Protein AF-A0A7R9V704-F1 (afdb_monomer_lite)

Structure (mmCIF, N/CA/C/O backbone):
data_AF-A0A7R9V704-F1
#
_entry.id   AF-A0A7R9V704-F1
#
loop_
_atom_site.group_PDB
_atom_site.id
_atom_site.type_symbol
_atom_site.label_atom_id
_atom_site.label_alt_id
_atom_site.label_comp_id
_atom_site.label_asym_id
_atom_site.label_entity_id
_atom_site.label_seq_id
_atom_site.pdbx_PDB_ins_code
_atom_site.Cartn_x
_atom_site.Cartn_y
_atom_site.Cartn_z
_atom_site.occupancy
_atom_site.B_iso_or_equiv
_atom_site.auth_seq_id
_atom_site.auth_comp_id
_atom_site.auth_asym_id
_atom_site.auth_atom_id
_atom_site.pdbx_PDB_model_num
ATOM 1 N N . GLY A 1 1 ? 1.779 29.049 -11.515 1.00 32.22 1 GLY A N 1
ATOM 2 C CA . GLY A 1 1 ? 2.933 28.141 -11.638 1.00 32.22 1 GLY A CA 1
ATOM 3 C C . GLY A 1 1 ? 2.537 26.814 -11.045 1.00 32.22 1 GLY A C 1
ATOM 4 O O . GLY A 1 1 ? 2.160 26.786 -9.884 1.00 32.22 1 GLY A O 1
ATOM 5 N N . SER A 1 2 ? 2.494 25.768 -11.862 1.00 35.66 2 SER A N 1
ATOM 6 C CA . SER A 1 2 ? 2.048 24.419 -11.503 1.00 35.66 2 SER A CA 1
ATOM 7 C C . SER A 1 2 ? 2.998 23.763 -10.496 1.00 35.66 2 SER A C 1
ATOM 9 O O . SER A 1 2 ? 4.175 23.573 -10.796 1.00 35.66 2 SER A O 1
ATOM 11 N N . GLY A 1 3 ? 2.485 23.432 -9.310 1.00 33.31 3 GLY A N 1
ATOM 12 C CA . GLY A 1 3 ? 3.220 22.750 -8.248 1.00 33.31 3 GLY A CA 1
ATOM 13 C C . GLY A 1 3 ? 3.431 21.270 -8.559 1.00 33.31 3 GLY A C 1
ATOM 14 O O . GLY A 1 3 ? 2.535 20.456 -8.358 1.00 33.31 3 GLY A O 1
ATOM 15 N N . ALA A 1 4 ? 4.634 20.931 -9.016 1.00 35.47 4 ALA A N 1
ATOM 16 C CA . ALA A 1 4 ? 5.173 19.579 -8.967 1.00 35.47 4 ALA A CA 1
ATOM 17 C C . ALA A 1 4 ? 5.826 19.386 -7.589 1.00 35.47 4 ALA A C 1
ATOM 19 O O . ALA A 1 4 ? 6.984 19.735 -7.392 1.00 35.47 4 ALA A O 1
ATOM 20 N N . GLY A 1 5 ? 5.044 18.921 -6.614 1.00 37.06 5 GLY A N 1
ATOM 21 C CA . GLY A 1 5 ? 5.494 18.750 -5.228 1.00 37.06 5 GLY A CA 1
ATOM 22 C C . GLY A 1 5 ? 5.161 17.394 -4.608 1.00 37.06 5 GLY A C 1
ATOM 23 O O . GLY A 1 5 ? 5.245 17.273 -3.399 1.00 37.06 5 GLY A O 1
ATOM 24 N N . SER A 1 6 ? 4.745 16.380 -5.379 1.00 45.19 6 SER A N 1
ATOM 25 C CA . SER A 1 6 ? 4.215 15.130 -4.800 1.00 45.19 6 SER A CA 1
ATOM 26 C C . SER A 1 6 ? 5.112 13.893 -4.923 1.00 45.19 6 SER A C 1
ATOM 28 O O . SER A 1 6 ? 4.717 12.839 -4.432 1.00 45.19 6 SER A O 1
ATOM 30 N N . SER A 1 7 ? 6.294 13.980 -5.548 1.00 49.72 7 SER A N 1
ATOM 31 C CA . SER A 1 7 ? 7.186 12.817 -5.717 1.00 49.72 7 SER A CA 1
ATOM 32 C C . SER A 1 7 ? 8.447 12.839 -4.853 1.00 49.72 7 SER A C 1
ATOM 34 O O . SER A 1 7 ? 8.934 11.767 -4.527 1.00 49.72 7 SER A O 1
ATOM 36 N N . ASN A 1 8 ? 8.978 14.002 -4.456 1.00 52.78 8 ASN A N 1
ATOM 37 C CA . ASN A 1 8 ? 10.257 14.053 -3.726 1.00 52.78 8 ASN A CA 1
ATOM 38 C C . ASN A 1 8 ? 10.153 13.587 -2.265 1.00 52.78 8 ASN A C 1
ATOM 40 O O . ASN A 1 8 ? 11.079 12.958 -1.761 1.00 52.78 8 ASN A O 1
ATOM 44 N N . ASP A 1 9 ? 9.021 13.828 -1.604 1.00 57.28 9 ASP A N 1
ATOM 45 C CA . ASP A 1 9 ? 8.862 13.522 -0.177 1.00 57.28 9 ASP A CA 1
ATOM 46 C C . ASP A 1 9 ? 8.706 12.018 0.091 1.00 57.28 9 ASP A C 1
ATOM 48 O O . ASP A 1 9 ? 8.903 11.562 1.212 1.00 57.28 9 ASP A O 1
ATOM 52 N N . ALA A 1 10 ? 8.395 11.212 -0.930 1.00 59.09 10 ALA A N 1
ATOM 53 C CA . ALA A 1 10 ? 8.288 9.758 -0.799 1.00 59.09 10 ALA A CA 1
ATOM 54 C C . ALA A 1 10 ? 9.642 9.061 -0.554 1.00 59.09 10 ALA A C 1
ATOM 56 O O . ALA A 1 10 ? 9.655 7.863 -0.276 1.00 59.09 10 ALA A O 1
ATOM 57 N N . TRP A 1 11 ? 10.756 9.794 -0.645 1.00 65.88 11 TRP A N 1
ATOM 58 C CA . TRP A 1 11 ? 12.117 9.245 -0.651 1.00 65.88 11 TRP A CA 1
ATOM 59 C C . TRP A 1 11 ? 12.989 9.685 0.526 1.00 65.88 11 TRP A C 1
ATOM 61 O O . TRP A 1 11 ? 14.147 9.286 0.604 1.00 65.88 11 TRP A O 1
ATOM 71 N N . ILE A 1 12 ? 12.459 10.504 1.437 1.00 70.00 12 ILE A N 1
ATOM 72 C CA . ILE A 1 12 ? 13.166 10.890 2.664 1.00 70.00 12 ILE A CA 1
ATOM 73 C C . ILE A 1 12 ? 12.988 9.768 3.693 1.00 70.00 12 ILE A C 1
ATOM 75 O O . ILE A 1 12 ? 11.868 9.515 4.131 1.00 70.00 12 ILE A O 1
ATOM 79 N N . ASP A 1 13 ? 14.079 9.114 4.090 1.00 58.91 13 ASP A N 1
ATOM 80 C CA . ASP A 1 13 ? 14.053 7.954 5.001 1.00 58.91 13 ASP A CA 1
ATOM 81 C C . ASP A 1 13 ? 14.128 8.336 6.499 1.00 58.91 13 ASP A C 1
ATOM 83 O O . ASP A 1 13 ? 14.180 7.495 7.391 1.00 58.91 13 ASP A O 1
ATOM 87 N N . THR A 1 14 ? 14.099 9.633 6.818 1.00 66.81 14 THR A N 1
ATOM 88 C CA . THR A 1 14 ? 14.034 10.116 8.204 1.00 66.81 14 THR A CA 1
ATOM 89 C C . THR A 1 14 ? 12.597 10.481 8.580 1.00 66.81 14 THR A C 1
ATOM 91 O O . THR A 1 14 ? 12.000 11.366 7.967 1.00 66.81 14 THR A O 1
ATOM 94 N N . ILE A 1 15 ? 12.050 9.885 9.649 1.00 64.62 15 ILE A N 1
ATOM 95 C CA . ILE A 1 15 ? 10.666 10.139 10.113 1.00 64.62 15 ILE A CA 1
ATOM 96 C C . ILE A 1 15 ? 10.392 11.632 10.354 1.00 64.62 15 ILE A C 1
ATOM 98 O O . ILE A 1 15 ? 9.358 12.145 9.937 1.00 64.62 15 ILE A O 1
ATOM 102 N N . SER A 1 16 ? 11.304 12.336 11.030 1.00 66.50 16 SER A N 1
ATOM 103 C CA . SER A 1 16 ? 11.114 13.742 11.418 1.00 66.50 16 SER A CA 1
ATOM 104 C C . SER A 1 16 ? 11.271 14.734 10.267 1.00 66.50 16 SER A C 1
ATOM 106 O O . SER A 1 16 ? 10.759 15.847 10.352 1.00 66.50 16 SER A O 1
ATOM 108 N N . GLU A 1 17 ? 11.980 14.348 9.208 1.00 74.38 17 GLU A N 1
ATOM 109 C CA . GLU A 1 17 ? 12.250 15.202 8.043 1.00 74.38 17 GLU A CA 1
ATOM 110 C C . GLU A 1 17 ? 11.283 14.899 6.895 1.00 74.38 17 GLU A C 1
ATOM 112 O O . GLU A 1 17 ? 11.134 15.691 5.967 1.00 74.38 17 GLU A O 1
ATOM 117 N N . ASN A 1 18 ? 10.573 13.773 6.977 1.00 80.75 18 ASN A N 1
ATOM 118 C CA . ASN A 1 18 ? 9.574 13.389 6.008 1.00 80.75 18 ASN A CA 1
ATOM 119 C C . ASN A 1 18 ? 8.190 13.925 6.398 1.00 80.75 18 ASN A C 1
ATOM 121 O O . ASN A 1 18 ? 7.457 13.339 7.202 1.00 80.75 18 ASN A O 1
ATOM 125 N N . HIS A 1 19 ? 7.791 15.034 5.776 1.00 85.31 19 HIS A N 1
ATOM 126 C CA . HIS A 1 19 ? 6.494 15.657 6.040 1.00 85.31 19 HIS A CA 1
ATOM 127 C C . HIS A 1 19 ? 5.312 14.711 5.770 1.00 85.31 19 HIS A C 1
ATOM 129 O O . HIS A 1 19 ? 4.315 14.766 6.492 1.00 85.31 19 HIS A O 1
ATOM 135 N N . MET A 1 20 ? 5.427 13.799 4.797 1.00 84.81 20 MET A N 1
ATOM 136 C CA . MET A 1 20 ? 4.385 12.809 4.506 1.00 84.81 20 MET A CA 1
ATOM 137 C C . MET A 1 20 ? 4.201 11.827 5.661 1.00 84.81 20 MET A C 1
ATOM 139 O O . MET A 1 20 ? 3.067 11.473 5.985 1.00 84.81 20 MET A O 1
ATOM 143 N N . VAL A 1 21 ? 5.287 11.418 6.317 1.00 90.00 21 VAL A N 1
ATOM 144 C CA . VAL A 1 21 ? 5.235 10.538 7.492 1.00 90.00 21 VAL A CA 1
ATOM 145 C C . VAL A 1 21 ? 4.652 11.272 8.691 1.00 90.00 21 VAL A C 1
ATOM 147 O O . VAL A 1 21 ? 3.744 10.748 9.332 1.00 90.00 21 VAL A O 1
ATOM 150 N N . VAL A 1 22 ? 5.061 12.518 8.934 1.00 91.25 22 VAL A N 1
ATOM 151 C CA . VAL A 1 22 ? 4.500 13.349 10.014 1.00 91.25 22 VAL A CA 1
ATOM 152 C C . VAL A 1 22 ? 2.995 13.577 9.829 1.00 91.25 22 VAL A C 1
ATOM 154 O O . VAL A 1 22 ? 2.219 13.493 10.785 1.00 91.25 22 VAL A O 1
ATOM 157 N N . TYR A 1 23 ? 2.541 13.869 8.607 1.00 92.88 23 TYR A N 1
AT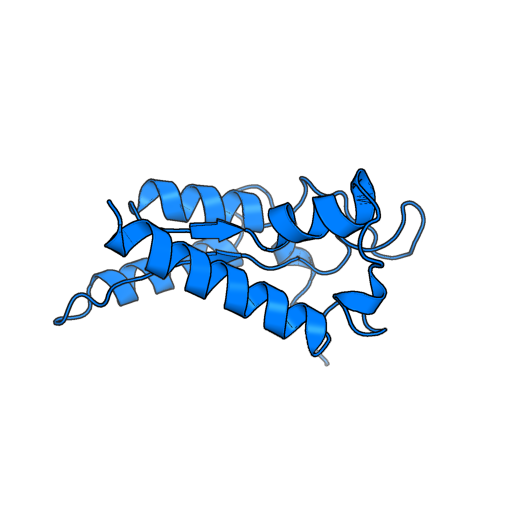OM 158 C CA . TYR A 1 23 ? 1.113 14.035 8.335 1.00 92.88 23 TYR A CA 1
ATOM 159 C C . TYR A 1 23 ? 0.343 12.725 8.479 1.00 92.88 23 TYR A C 1
ATOM 161 O O . TYR A 1 23 ? -0.746 12.732 9.058 1.00 92.88 23 TYR A O 1
ATOM 169 N N . HIS A 1 24 ? 0.916 11.613 8.018 1.00 93.56 24 HIS A N 1
ATOM 170 C CA . HIS A 1 24 ? 0.316 10.295 8.177 1.00 93.56 24 HIS A CA 1
ATOM 171 C C . HIS A 1 24 ? 0.192 9.908 9.656 1.00 93.56 24 HIS A C 1
ATOM 173 O O . HIS A 1 24 ? -0.876 9.496 10.097 1.00 93.56 24 HIS A O 1
ATOM 179 N N . GLU A 1 25 ? 1.231 10.142 10.457 1.00 95.50 25 GLU A N 1
ATOM 180 C CA . GLU A 1 25 ? 1.212 9.913 11.901 1.00 95.50 25 GLU A CA 1
ATOM 181 C C . GLU A 1 25 ? 0.107 10.732 12.587 1.00 95.50 25 GLU A C 1
ATOM 183 O O . GLU A 1 25 ? -0.692 10.206 13.364 1.00 95.50 25 GLU A O 1
ATOM 188 N N . ARG A 1 26 ? 0.005 12.031 12.271 1.00 95.75 26 ARG A N 1
ATOM 189 C CA . ARG A 1 26 ? -1.059 12.898 12.805 1.00 95.75 26 ARG A CA 1
ATOM 190 C C . ARG A 1 26 ? -2.447 12.405 12.411 1.00 95.75 26 ARG A C 1
ATOM 192 O O . ARG A 1 26 ? -3.374 12.504 13.215 1.00 95.75 26 ARG A O 1
ATOM 199 N N . TYR A 1 27 ? -2.601 11.902 11.189 1.00 95.31 27 TYR A N 1
ATOM 200 C CA . TYR A 1 27 ? -3.848 11.311 10.722 1.00 95.31 27 TYR A CA 1
ATOM 201 C C . TYR A 1 27 ? -4.192 10.032 11.498 1.00 95.31 27 TYR A C 1
ATOM 203 O O . TYR A 1 27 ? -5.296 9.941 12.035 1.00 95.31 27 TYR A O 1
ATOM 211 N N . LEU A 1 28 ? -3.238 9.111 11.663 1.00 95.38 28 LEU A N 1
ATOM 212 C CA . LEU A 1 28 ? -3.414 7.891 12.458 1.00 95.38 28 LEU A CA 1
ATOM 213 C C . LEU A 1 28 ? -3.807 8.206 13.905 1.00 95.38 28 LEU A C 1
ATOM 215 O O . LEU A 1 28 ? -4.810 7.687 14.392 1.00 95.38 28 LEU A O 1
ATOM 219 N N . ARG A 1 29 ? -3.105 9.133 14.572 1.00 96.50 29 ARG A N 1
ATOM 220 C CA . ARG A 1 29 ? -3.447 9.572 15.939 1.00 96.50 29 ARG A CA 1
ATOM 221 C C . ARG A 1 29 ? -4.891 10.067 16.040 1.00 96.50 29 ARG A C 1
ATOM 223 O O . ARG A 1 29 ? -5.577 9.774 17.015 1.00 96.50 29 ARG A O 1
ATOM 230 N N . ARG A 1 30 ? -5.365 10.818 15.038 1.00 96.81 30 ARG A N 1
ATOM 231 C CA . ARG A 1 30 ? -6.749 11.318 15.000 1.00 96.81 30 ARG A CA 1
ATOM 232 C C . ARG A 1 30 ? -7.759 10.192 14.819 1.00 96.81 30 ARG A C 1
ATOM 234 O O . ARG A 1 30 ? -8.777 10.214 15.502 1.00 96.81 30 ARG A O 1
ATOM 241 N N . LEU A 1 31 ? -7.481 9.223 13.945 1.00 96.00 31 LEU A N 1
ATOM 242 C CA . LEU A 1 31 ? -8.347 8.057 13.750 1.00 96.00 31 LEU A CA 1
ATOM 243 C C . LEU A 1 31 ? -8.477 7.228 15.032 1.00 96.00 31 LEU A C 1
ATOM 245 O O . LEU A 1 31 ? -9.590 6.905 15.445 1.00 96.00 31 LEU A O 1
ATOM 249 N N . LEU A 1 32 ? -7.353 6.945 15.693 1.00 95.75 32 LEU A N 1
ATOM 250 C CA . LEU A 1 32 ? -7.314 6.145 16.921 1.00 95.75 32 LEU A CA 1
ATOM 251 C C . LEU A 1 32 ? -7.982 6.849 18.115 1.00 95.75 32 LEU A C 1
ATOM 253 O O . LEU A 1 32 ? -8.463 6.191 19.036 1.00 95.75 32 LEU A O 1
ATOM 257 N N . ALA A 1 33 ? -8.067 8.181 18.088 1.00 96.62 33 ALA A N 1
ATOM 258 C CA . ALA A 1 33 ? -8.739 8.982 19.109 1.00 96.62 33 ALA A CA 1
ATOM 259 C C . ALA A 1 33 ? -10.257 9.154 18.886 1.00 96.62 33 ALA A C 1
ATOM 261 O O . ALA A 1 33 ? -10.916 9.816 19.692 1.00 96.62 33 ALA A O 1
ATOM 262 N N . LEU A 1 34 ? -10.839 8.602 17.812 1.00 97.31 34 LEU A N 1
ATOM 263 C CA . LEU A 1 34 ? -12.274 8.745 17.548 1.00 97.31 34 LEU A CA 1
ATOM 264 C C . LEU A 1 34 ? -13.123 8.077 18.653 1.00 97.31 34 LEU A C 1
ATOM 266 O O . LEU A 1 34 ? -12.771 6.993 19.120 1.00 97.31 34 LEU A O 1
ATOM 270 N N . PRO A 1 35 ? -14.294 8.640 19.028 1.00 96.69 35 PRO A N 1
ATOM 271 C CA . PRO A 1 35 ? -15.100 8.143 20.154 1.00 96.69 35 PRO A CA 1
ATOM 272 C C . PRO A 1 35 ? -15.516 6.670 20.059 1.00 96.69 35 PRO A C 1
ATOM 274 O O . PRO A 1 35 ? -15.688 6.010 21.079 1.00 96.69 35 PRO A O 1
ATOM 277 N N . LYS A 1 36 ? -15.676 6.150 18.835 1.00 95.00 36 LYS A N 1
ATOM 278 C CA . LYS A 1 36 ? -16.059 4.755 18.574 1.00 95.00 36 LYS A CA 1
ATOM 279 C C . LYS A 1 36 ? -14.872 3.806 18.396 1.00 95.00 36 LYS A C 1
ATOM 281 O O . LYS A 1 36 ? -15.115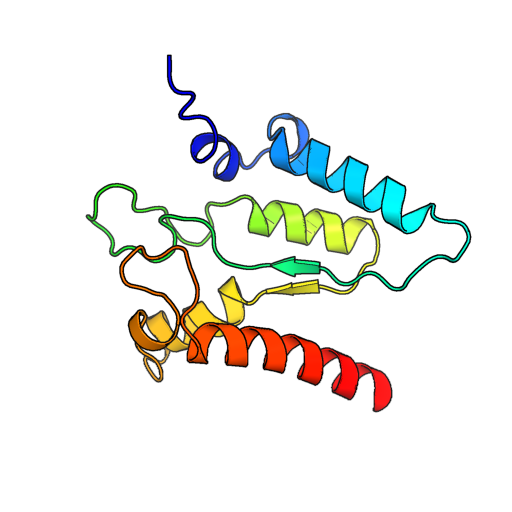 2.629 18.171 1.00 95.00 36 LYS A O 1
ATOM 286 N N . ARG A 1 37 ? -13.633 4.314 18.468 1.00 92.50 37 ARG A N 1
ATOM 287 C CA . ARG A 1 37 ? -12.381 3.553 18.302 1.00 92.50 37 ARG A CA 1
ATOM 288 C C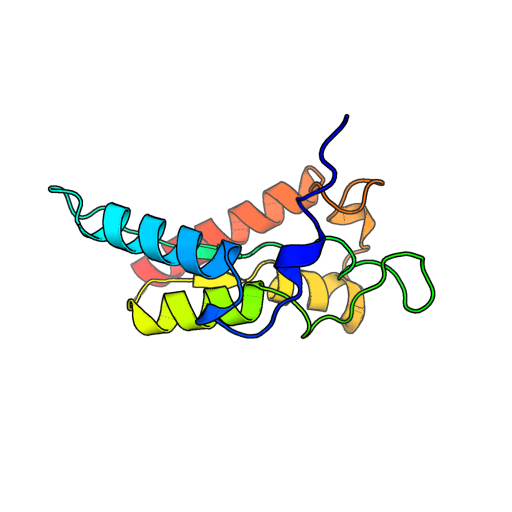 . ARG A 1 37 ? -12.469 2.545 17.144 1.00 92.50 37 ARG A C 1
ATOM 290 O O . ARG A 1 37 ? -12.472 1.341 17.390 1.00 92.50 37 ARG A O 1
ATOM 297 N N . PRO A 1 38 ? -12.642 3.023 15.898 1.00 95.69 38 PRO A N 1
ATOM 298 C CA . PRO A 1 38 ? -12.775 2.124 14.760 1.00 95.69 38 PRO A CA 1
ATOM 299 C C . PRO A 1 38 ? -11.539 1.228 14.642 1.00 95.69 38 PRO A C 1
ATOM 301 O O . PRO A 1 38 ? -10.427 1.668 14.935 1.00 95.69 38 PRO A O 1
ATOM 304 N N . ALA A 1 39 ? -11.733 -0.007 14.178 1.00 93.88 39 ALA A N 1
ATOM 305 C CA . ALA A 1 39 ? -10.618 -0.855 13.782 1.00 93.88 39 ALA A CA 1
ATOM 306 C C . ALA A 1 39 ? -9.876 -0.188 12.615 1.00 93.88 39 ALA A C 1
ATOM 308 O O . ALA A 1 39 ? -10.496 0.236 11.636 1.00 93.88 39 ALA A O 1
ATOM 309 N N . VAL A 1 40 ? -8.555 -0.075 12.738 1.00 95.38 40 VAL A N 1
ATOM 310 C CA . VAL A 1 40 ? -7.690 0.524 11.722 1.00 95.38 40 VAL A CA 1
ATOM 311 C C . VAL A 1 40 ? -6.725 -0.542 11.235 1.00 95.38 40 VAL A C 1
ATOM 313 O O . VAL A 1 40 ? -6.014 -1.149 12.031 1.00 95.38 40 VAL A O 1
ATOM 316 N N . ILE A 1 41 ? -6.692 -0.730 9.920 1.00 95.12 41 ILE A N 1
ATOM 317 C CA . ILE A 1 41 ? -5.646 -1.483 9.235 1.00 95.12 41 ILE A CA 1
ATOM 318 C C . ILE A 1 41 ? -4.952 -0.559 8.243 1.00 95.12 41 ILE A C 1
ATOM 320 O O . ILE A 1 41 ? -5.582 0.324 7.654 1.00 95.12 41 ILE A O 1
ATOM 324 N N . MET A 1 42 ? -3.659 -0.767 8.045 1.00 95.69 42 MET A N 1
ATOM 325 C CA . MET A 1 42 ? -2.872 -0.009 7.083 1.00 95.69 42 MET A CA 1
ATOM 326 C C . MET A 1 42 ? -2.489 -0.901 5.901 1.00 95.69 42 MET A C 1
ATOM 328 O O . MET A 1 42 ? -1.735 -1.857 6.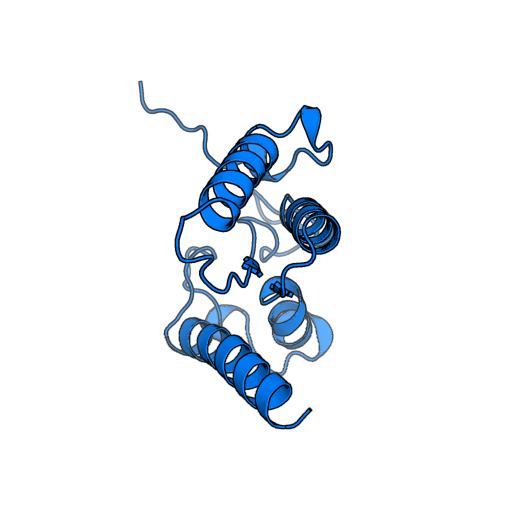054 1.00 95.69 42 MET A O 1
ATOM 332 N N . LEU A 1 43 ? -2.980 -0.571 4.707 1.00 95.31 43 LEU A N 1
ATOM 333 C CA . LEU A 1 43 ? -2.583 -1.232 3.466 1.00 95.31 43 LEU A CA 1
ATOM 334 C C . LEU A 1 43 ? -1.546 -0.375 2.739 1.00 95.31 43 LEU A C 1
ATOM 336 O O . LEU A 1 43 ? -1.857 0.705 2.239 1.00 95.31 43 LEU A O 1
ATOM 340 N N . GLN A 1 44 ? -0.313 -0.861 2.675 1.00 93.12 44 GLN A N 1
ATOM 341 C CA . GLN A 1 44 ? 0.757 -0.216 1.929 1.00 93.12 44 GLN A CA 1
ATOM 342 C C . GLN A 1 44 ? 0.756 -0.683 0.483 1.00 93.12 44 GLN A C 1
ATOM 344 O O . GLN A 1 44 ? 0.897 -1.874 0.196 1.00 93.12 44 GLN A O 1
ATOM 349 N N . THR A 1 45 ? 0.676 0.276 -0.426 1.00 91.31 45 THR A N 1
ATOM 350 C CA . THR A 1 45 ? 0.906 0.064 -1.852 1.00 91.31 45 THR A CA 1
ATOM 351 C C . THR A 1 45 ? 2.339 0.459 -2.214 1.00 91.31 45 THR A C 1
ATOM 353 O O . THR A 1 45 ? 3.210 0.631 -1.358 1.00 91.31 45 THR A O 1
ATOM 356 N N . TRP A 1 46 ? 2.616 0.561 -3.503 1.00 87.75 46 TRP A N 1
ATOM 357 C CA . TRP A 1 46 ? 3.905 0.959 -4.040 1.00 87.75 46 TRP A CA 1
ATOM 358 C C . TRP A 1 46 ? 4.099 2.480 -4.079 1.00 87.75 46 TRP A C 1
ATOM 360 O O . TRP A 1 46 ? 3.142 3.248 -4.172 1.00 87.75 46 TRP A O 1
ATOM 370 N N . ALA A 1 47 ? 5.362 2.911 -4.041 1.00 85.69 47 ALA A N 1
ATOM 371 C CA . ALA A 1 47 ? 5.749 4.255 -4.461 1.00 85.69 47 ALA A CA 1
ATOM 372 C C . ALA A 1 47 ? 6.008 4.257 -5.973 1.00 85.69 47 ALA A C 1
ATOM 374 O O . ALA A 1 47 ? 6.448 3.247 -6.533 1.00 85.69 47 ALA A O 1
ATOM 375 N N . ASP A 1 48 ? 5.772 5.402 -6.616 1.00 83.75 48 ASP A N 1
ATOM 376 C CA . ASP A 1 48 ? 6.201 5.635 -8.001 1.00 83.75 48 ASP A CA 1
ATOM 377 C C . ASP A 1 48 ? 7.691 5.291 -8.151 1.00 83.75 48 ASP A C 1
ATOM 379 O O . ASP A 1 48 ? 8.441 5.404 -7.197 1.00 83.75 48 ASP A O 1
ATOM 383 N N . GLY A 1 49 ? 8.136 4.808 -9.304 1.00 84.56 49 GLY A N 1
ATOM 384 C CA . GLY A 1 49 ? 9.553 4.505 -9.532 1.00 84.56 49 GLY A CA 1
ATOM 385 C C . GLY A 1 49 ? 10.086 3.191 -8.943 1.00 84.56 49 GLY A C 1
ATOM 386 O O . GLY A 1 49 ? 10.991 2.616 -9.542 1.00 84.56 49 GLY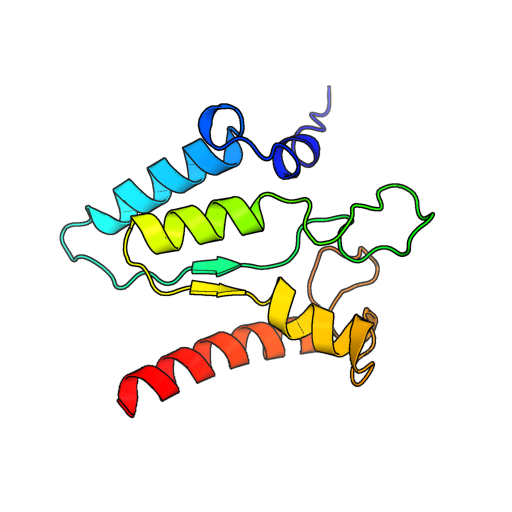 A O 1
ATOM 387 N N . THR A 1 50 ? 9.493 2.641 -7.871 1.00 86.12 50 THR A N 1
ATOM 388 C CA . THR A 1 50 ? 9.920 1.339 -7.284 1.00 86.12 50 THR A CA 1
ATOM 389 C C . THR A 1 50 ? 9.661 0.125 -8.186 1.00 86.12 50 THR A C 1
ATOM 391 O O . THR A 1 50 ? 10.178 -0.965 -7.943 1.00 86.12 50 THR A O 1
ATOM 394 N N . TRP A 1 51 ? 8.865 0.314 -9.239 1.00 86.44 51 TRP A N 1
ATOM 395 C CA . TRP A 1 51 ? 8.465 -0.720 -10.199 1.00 86.44 51 TRP A CA 1
ATOM 396 C C . TRP A 1 51 ? 9.060 -0.535 -11.589 1.00 86.44 51 TRP A C 1
ATOM 398 O O . TRP A 1 51 ? 8.798 -1.355 -12.472 1.00 86.44 51 TRP A O 1
ATOM 408 N N . ARG A 1 52 ? 9.855 0.516 -11.790 1.00 87.50 52 ARG A N 1
ATOM 409 C CA . ARG A 1 52 ? 10.594 0.740 -13.036 1.00 87.50 52 ARG A CA 1
ATOM 410 C C . ARG A 1 52 ? 11.815 -0.174 -13.094 1.00 87.50 52 ARG A C 1
ATOM 412 O O . ARG A 1 52 ? 12.216 -0.724 -12.066 1.00 87.50 52 ARG A O 1
ATOM 419 N N . ASP A 1 53 ? 12.378 -0.373 -14.278 1.00 87.38 53 ASP A N 1
ATOM 420 C CA . ASP A 1 53 ? 13.578 -1.191 -14.423 1.00 87.38 53 ASP A CA 1
ATOM 421 C C . ASP A 1 53 ? 14.838 -0.379 -14.079 1.00 87.38 53 ASP A C 1
ATOM 423 O O . ASP A 1 53 ? 14.870 0.839 -14.287 1.00 87.38 53 ASP A O 1
ATOM 427 N N . PRO A 1 54 ? 15.897 -1.012 -13.535 1.00 89.06 54 PRO A N 1
ATOM 428 C CA . PRO A 1 54 ? 17.163 -0.328 -13.312 1.00 89.06 54 PRO A CA 1
ATOM 429 C C . PRO A 1 54 ? 17.691 0.285 -14.616 1.00 89.06 54 PRO A C 1
ATOM 431 O O . PRO A 1 54 ? 17.956 -0.426 -15.582 1.00 89.06 54 PRO A O 1
ATOM 434 N N . GLY A 1 55 ? 17.864 1.608 -14.627 1.00 89.00 55 GLY A N 1
ATOM 435 C CA . GLY A 1 55 ? 18.272 2.373 -15.812 1.00 89.00 55 GLY A CA 1
ATOM 436 C C . GLY A 1 55 ? 17.159 3.231 -16.417 1.00 89.00 55 GLY A C 1
ATOM 437 O O . GLY A 1 55 ? 17.464 4.167 -17.156 1.00 89.00 55 GLY A O 1
ATOM 438 N N . ASP A 1 56 ? 15.898 2.993 -16.051 1.00 88.94 56 ASP A N 1
ATOM 439 C CA . ASP A 1 56 ? 14.788 3.845 -16.468 1.00 88.94 56 ASP A CA 1
ATOM 440 C C . ASP A 1 56 ? 14.816 5.204 -15.744 1.00 88.94 56 ASP A C 1
ATOM 442 O O . ASP A 1 56 ? 15.095 5.273 -14.539 1.00 88.94 56 ASP A O 1
ATOM 446 N N . PRO A 1 57 ? 14.448 6.308 -16.422 1.00 87.88 57 PRO A N 1
ATOM 447 C CA . PRO A 1 57 ? 14.226 7.586 -15.757 1.00 87.88 57 PRO A CA 1
ATOM 448 C C . PRO A 1 57 ? 13.198 7.451 -14.626 1.00 87.88 57 PRO A C 1
ATOM 450 O O . PRO A 1 57 ? 12.091 6.947 -14.836 1.00 87.88 57 PRO A O 1
ATOM 453 N N . GLY A 1 58 ? 13.555 7.921 -13.428 1.00 85.75 58 GLY A N 1
ATOM 454 C CA . GLY A 1 58 ? 12.705 7.828 -12.237 1.00 85.75 58 GLY A CA 1
ATOM 455 C C . GLY A 1 58 ? 12.705 6.454 -11.562 1.00 85.75 58 GLY A C 1
ATOM 456 O O . GLY A 1 58 ? 11.834 6.202 -10.735 1.00 85.75 58 GLY A O 1
ATOM 457 N N . TYR A 1 59 ? 13.631 5.554 -11.912 1.00 89.06 59 TYR A N 1
ATOM 458 C CA . TYR A 1 59 ? 13.872 4.341 -11.134 1.00 89.06 59 TYR A CA 1
ATOM 459 C C . TYR A 1 59 ? 14.314 4.691 -9.714 1.00 89.06 59 TYR A C 1
ATOM 461 O O . TYR A 1 59 ? 15.246 5.472 -9.507 1.00 89.06 59 TYR A O 1
ATOM 469 N N . HIS A 1 60 ? 13.680 4.041 -8.747 1.00 88.19 60 HIS A N 1
ATOM 470 C CA . HIS A 1 60 ? 14.118 4.032 -7.364 1.00 88.19 60 HIS A CA 1
ATOM 471 C C . HIS A 1 60 ? 14.235 2.583 -6.905 1.00 88.19 60 HIS A C 1
ATOM 473 O O . HIS A 1 60 ? 13.368 1.772 -7.243 1.00 88.19 60 HIS A O 1
ATOM 479 N N . PRO A 1 61 ? 15.272 2.228 -6.128 1.00 87.94 61 PRO A N 1
ATOM 480 C CA . PRO A 1 61 ? 15.329 0.906 -5.538 1.00 87.94 61 PRO A CA 1
ATOM 481 C C . PRO A 1 61 ? 14.049 0.621 -4.738 1.00 87.94 61 PRO A C 1
ATOM 483 O O . PRO A 1 61 ? 13.563 1.474 -3.996 1.00 87.94 61 PRO A O 1
ATOM 486 N N . PHE A 1 62 ? 13.564 -0.623 -4.786 1.00 85.56 62 PHE A N 1
ATOM 487 C CA . PHE A 1 62 ? 12.858 -1.207 -3.632 1.00 85.56 62 PHE A CA 1
ATOM 488 C C . PHE A 1 62 ? 13.715 -0.960 -2.379 1.00 85.56 62 PHE A C 1
ATOM 490 O O . PHE A 1 62 ? 14.880 -0.757 -2.561 1.00 85.56 62 PHE A O 1
ATOM 497 N N . HIS A 1 63 ? 13.311 -1.019 -1.125 1.00 83.50 63 HIS A N 1
ATOM 498 C CA . HIS A 1 63 ? 14.095 -0.549 0.052 1.00 83.50 63 HIS A CA 1
ATOM 499 C C . HIS A 1 63 ? 14.243 0.968 0.188 1.00 83.50 63 HIS A C 1
ATOM 501 O O . HIS A 1 63 ? 14.447 1.431 1.300 1.00 83.50 63 HIS A O 1
ATOM 507 N N . VAL A 1 64 ? 14.109 1.748 -0.884 1.00 79.94 64 VAL A N 1
ATOM 508 C CA . VAL A 1 64 ? 14.026 3.206 -0.778 1.00 79.94 64 VAL A CA 1
ATOM 509 C C . VAL A 1 64 ? 12.547 3.572 -0.863 1.00 79.94 64 VAL A C 1
ATOM 511 O O . VAL A 1 64 ? 11.881 3.209 -1.829 1.00 79.94 64 VAL A O 1
ATOM 514 N N . GLY A 1 65 ? 11.992 4.218 0.166 1.00 80.31 65 GLY A N 1
ATOM 515 C CA . GLY A 1 65 ? 10.609 4.702 0.140 1.00 80.31 65 GLY A CA 1
ATOM 516 C C . GLY A 1 65 ? 9.936 4.846 1.506 1.00 80.31 65 GLY A C 1
ATOM 517 O O . GLY A 1 65 ? 10.233 4.130 2.457 1.00 80.31 65 GLY A O 1
ATOM 518 N N . VAL A 1 66 ? 8.935 5.724 1.578 1.00 87.31 66 VAL A N 1
ATOM 519 C CA . VAL A 1 66 ? 8.121 5.971 2.787 1.00 87.31 66 VAL A CA 1
ATOM 520 C C . VAL A 1 66 ? 7.377 4.755 3.334 1.00 87.31 66 VAL A C 1
ATOM 522 O O . VAL A 1 66 ? 6.924 4.789 4.475 1.00 87.31 66 VAL A O 1
ATOM 525 N N . GLN A 1 67 ? 7.211 3.684 2.554 1.00 88.44 67 GLN A N 1
ATOM 526 C CA . GLN A 1 67 ? 6.494 2.491 3.011 1.00 88.44 67 GLN A CA 1
ATOM 527 C C . GLN A 1 67 ? 7.185 1.835 4.209 1.00 88.44 67 GLN A C 1
ATOM 529 O O . GLN A 1 67 ? 6.501 1.373 5.119 1.00 88.44 67 GLN A O 1
ATOM 534 N N . ASP A 1 68 ? 8.515 1.842 4.253 1.00 87.56 68 ASP A N 1
ATOM 535 C CA . ASP A 1 68 ? 9.258 1.263 5.373 1.00 87.56 68 ASP A CA 1
ATOM 536 C C . ASP A 1 68 ? 9.004 2.081 6.661 1.00 87.56 68 ASP A C 1
ATOM 538 O O . ASP A 1 68 ? 8.705 1.521 7.720 1.00 87.56 68 ASP A O 1
ATOM 542 N N . LEU A 1 69 ? 8.925 3.414 6.540 1.00 90.31 69 LEU A N 1
ATOM 543 C CA . LEU A 1 69 ? 8.545 4.320 7.633 1.00 90.31 69 LEU A CA 1
ATOM 544 C C . LEU A 1 69 ? 7.085 4.158 8.069 1.00 90.31 69 LEU A C 1
ATOM 546 O O . LEU A 1 69 ? 6.788 4.160 9.263 1.00 90.31 69 LEU A O 1
ATOM 550 N N . TYR A 1 70 ? 6.158 3.977 7.127 1.00 91.62 70 TYR A N 1
ATOM 551 C CA . TYR A 1 70 ? 4.772 3.657 7.466 1.00 91.62 70 TYR A CA 1
ATOM 552 C C . TYR A 1 70 ? 4.680 2.324 8.213 1.00 91.62 70 TYR A C 1
ATOM 554 O O . TYR A 1 70 ? 3.903 2.216 9.158 1.00 91.62 70 TYR A O 1
ATOM 562 N N . GLY A 1 71 ? 5.501 1.335 7.849 1.00 91.88 71 GLY A N 1
ATOM 563 C CA . GLY A 1 71 ? 5.565 0.042 8.534 1.00 91.88 71 GLY A CA 1
ATOM 564 C C . GLY A 1 71 ? 6.005 0.206 9.986 1.00 91.88 71 GLY A C 1
ATOM 565 O O . GLY A 1 71 ? 5.380 -0.348 10.890 1.00 91.88 71 GLY A O 1
ATOM 566 N N . ALA A 1 72 ? 7.011 1.052 10.222 1.00 92.38 72 ALA A N 1
ATOM 567 C CA . ALA A 1 72 ? 7.437 1.423 11.567 1.00 92.38 72 ALA A CA 1
ATOM 568 C C . ALA A 1 72 ? 6.326 2.135 12.360 1.00 92.38 72 ALA A C 1
ATOM 570 O O . ALA A 1 72 ? 6.117 1.818 13.530 1.00 92.38 72 ALA A O 1
ATOM 571 N N . LEU A 1 73 ? 5.566 3.048 11.737 1.00 94.19 73 LEU A N 1
ATOM 572 C CA . LEU A 1 73 ? 4.411 3.677 12.392 1.00 94.19 73 LEU A CA 1
ATOM 573 C C . LEU A 1 73 ? 3.343 2.650 12.777 1.00 94.19 73 LEU A C 1
ATOM 575 O O . LEU A 1 73 ? 2.806 2.727 13.880 1.00 94.19 73 LEU A O 1
ATOM 579 N N . ALA A 1 74 ? 3.042 1.689 11.903 1.00 95.31 74 ALA A N 1
ATOM 580 C CA . ALA A 1 74 ? 2.059 0.660 12.214 1.00 95.31 74 ALA A CA 1
ATOM 581 C C . ALA A 1 74 ? 2.466 -0.195 13.416 1.00 95.31 74 ALA A C 1
ATOM 583 O O . ALA A 1 74 ? 1.642 -0.434 14.295 1.00 95.31 74 ALA A O 1
ATOM 584 N N . GLN A 1 75 ? 3.744 -0.573 13.497 1.00 94.50 75 GLN A N 1
ATOM 585 C CA . GLN A 1 75 ? 4.285 -1.271 14.664 1.00 94.50 75 GLN A CA 1
ATOM 586 C C . GLN A 1 75 ? 4.235 -0.401 15.926 1.00 94.50 75 GLN A C 1
ATOM 588 O O . GLN A 1 75 ? 3.860 -0.882 16.989 1.00 94.50 75 GLN A O 1
ATOM 593 N N . TYR A 1 76 ? 4.571 0.888 15.819 1.00 96.06 76 TYR A N 1
ATOM 594 C CA . TYR A 1 76 ? 4.569 1.810 16.958 1.00 96.06 76 TYR A CA 1
ATOM 595 C C . TYR A 1 76 ? 3.171 2.022 17.562 1.00 96.06 76 TYR A C 1
ATOM 597 O O . TYR A 1 76 ? 3.040 2.122 18.780 1.00 96.06 76 TYR A O 1
ATOM 605 N N . TYR A 1 77 ? 2.131 2.092 16.726 1.00 96.38 77 TYR A N 1
ATOM 606 C CA . TYR A 1 77 ? 0.739 2.257 17.168 1.00 96.38 77 TYR A CA 1
ATOM 607 C C . TYR A 1 77 ? -0.015 0.942 17.384 1.00 96.38 77 TYR A C 1
ATOM 609 O O . TYR A 1 77 ? -1.207 0.999 17.679 1.00 96.38 77 TYR A O 1
ATOM 617 N N . ASP A 1 78 ? 0.657 -0.203 17.239 1.00 95.50 78 ASP A N 1
ATOM 618 C CA . ASP A 1 78 ? 0.061 -1.537 17.367 1.00 95.50 78 ASP A CA 1
ATOM 619 C C . ASP A 1 78 ? -1.177 -1.727 16.467 1.00 95.50 78 ASP A C 1
ATOM 621 O O . ASP A 1 78 ? -2.249 -2.148 16.901 1.00 95.50 78 ASP A O 1
ATOM 625 N N . ILE A 1 79 ? -1.052 -1.349 15.188 1.00 95.12 79 ILE A N 1
ATOM 626 C CA . ILE A 1 79 ? -2.108 -1.539 14.183 1.00 95.12 79 ILE A CA 1
ATOM 627 C C . ILE A 1 79 ? -1.723 -2.619 13.173 1.00 95.12 79 ILE A C 1
ATOM 629 O O . ILE A 1 79 ? -0.574 -2.723 12.735 1.00 95.12 79 ILE A O 1
ATOM 633 N N . GLY A 1 80 ? -2.719 -3.400 12.749 1.00 94.00 80 GLY A N 1
ATOM 634 C CA . GLY A 1 80 ? -2.546 -4.381 11.682 1.00 94.00 80 GLY A CA 1
ATOM 635 C C . GLY A 1 80 ? -2.123 -3.704 10.378 1.00 94.00 80 GLY A C 1
ATOM 636 O O . GLY A 1 80 ? -2.657 -2.655 10.004 1.00 94.00 80 GLY A O 1
ATOM 637 N N . TRP A 1 81 ? -1.171 -4.302 9.662 1.00 94.75 81 TRP A N 1
ATOM 638 C CA . TRP A 1 81 ? -0.694 -3.764 8.394 1.00 94.75 81 TRP A CA 1
ATOM 639 C C . TRP A 1 81 ? -0.426 -4.852 7.360 1.00 94.75 81 TRP A C 1
ATOM 641 O O . TRP A 1 81 ? -0.030 -5.969 7.682 1.00 94.75 81 TRP A O 1
ATOM 651 N N . LEU A 1 82 ? -0.646 -4.496 6.099 1.00 95.31 82 LEU A N 1
ATOM 652 C CA . LEU A 1 82 ? -0.416 -5.333 4.930 1.00 95.31 82 LEU A CA 1
ATOM 653 C C . LEU A 1 82 ? 0.477 -4.577 3.957 1.00 95.31 82 LEU A C 1
ATOM 655 O O . LEU A 1 82 ? 0.274 -3.386 3.724 1.00 95.31 82 LEU A O 1
ATOM 659 N N . SER A 1 83 ? 1.433 -5.271 3.345 1.00 93.81 83 SER A N 1
ATOM 660 C CA . SER A 1 83 ? 2.288 -4.695 2.308 1.00 93.81 83 SER A CA 1
ATOM 661 C C . SER A 1 83 ? 2.021 -5.357 0.967 1.00 93.81 83 SER A C 1
ATOM 663 O O . SER A 1 83 ? 2.597 -6.395 0.636 1.00 93.81 83 SER A O 1
ATOM 665 N N . ALA A 1 84 ? 1.166 -4.722 0.167 1.00 93.00 84 ALA A N 1
ATOM 666 C CA . ALA A 1 84 ? 0.959 -5.126 -1.215 1.00 93.00 84 ALA A CA 1
ATOM 667 C C . ALA A 1 84 ? 2.229 -4.951 -2.046 1.00 93.00 84 ALA A C 1
ATOM 669 O O . ALA A 1 84 ? 2.504 -5.767 -2.922 1.00 93.00 84 ALA A O 1
ATOM 670 N N . ARG A 1 85 ? 3.043 -3.934 -1.721 1.00 90.75 85 ARG A N 1
ATOM 671 C CA . ARG A 1 85 ? 4.384 -3.768 -2.291 1.00 90.75 85 ARG A CA 1
ATOM 672 C C . ARG A 1 85 ? 5.204 -5.049 -2.113 1.00 90.75 85 ARG A C 1
ATOM 674 O O . ARG A 1 85 ? 5.717 -5.550 -3.103 1.00 90.75 85 ARG A O 1
ATOM 681 N N . ASN A 1 86 ? 5.296 -5.608 -0.906 1.00 91.69 86 ASN A N 1
ATOM 682 C CA . ASN A 1 86 ? 6.072 -6.834 -0.676 1.00 91.69 86 ASN A CA 1
ATOM 683 C C . ASN A 1 86 ? 5.450 -8.059 -1.358 1.00 91.69 86 ASN A C 1
ATOM 685 O O . ASN A 1 86 ? 6.169 -8.828 -1.998 1.00 91.69 86 ASN A O 1
ATOM 689 N N . ALA A 1 87 ? 4.131 -8.233 -1.227 1.00 92.19 87 ALA A N 1
ATOM 690 C CA . ALA A 1 87 ? 3.427 -9.386 -1.781 1.00 92.19 87 ALA A CA 1
ATOM 691 C C . ALA A 1 87 ? 3.565 -9.454 -3.309 1.00 92.19 87 ALA A C 1
ATOM 693 O O . ALA A 1 87 ? 4.007 -10.463 -3.857 1.00 92.19 87 ALA A O 1
ATOM 694 N N . LEU A 1 88 ? 3.259 -8.350 -3.991 1.00 93.06 88 LEU A N 1
ATOM 695 C CA . LEU A 1 88 ? 3.232 -8.302 -5.449 1.00 93.06 88 LEU A CA 1
ATOM 696 C C . LEU A 1 88 ? 4.637 -8.208 -6.041 1.00 93.06 88 LEU A C 1
ATOM 698 O O . LEU A 1 88 ? 4.888 -8.824 -7.070 1.00 93.06 88 LEU A O 1
ATOM 702 N N . TYR A 1 89 ? 5.578 -7.506 -5.394 1.00 90.56 89 TYR A N 1
ATOM 703 C CA . TYR A 1 89 ? 6.945 -7.392 -5.917 1.00 90.56 89 TYR A CA 1
ATOM 704 C C . TYR A 1 89 ? 7.607 -8.759 -6.051 1.00 90.56 89 TYR A C 1
ATOM 706 O O . TYR A 1 89 ? 8.292 -9.027 -7.035 1.00 90.56 89 TYR A O 1
ATOM 714 N N . ARG A 1 90 ? 7.381 -9.659 -5.087 1.00 90.19 90 ARG A N 1
ATOM 715 C CA . ARG A 1 90 ? 7.890 -11.027 -5.182 1.00 90.19 90 ARG A CA 1
ATOM 716 C C . ARG A 1 90 ? 7.285 -11.760 -6.382 1.00 90.19 90 ARG A C 1
ATOM 718 O O . ARG A 1 90 ? 8.041 -12.364 -7.139 1.00 90.19 90 ARG A O 1
ATOM 725 N N . LEU A 1 91 ? 5.968 -11.672 -6.571 1.00 92.69 91 LEU A N 1
ATOM 726 C CA . LEU A 1 91 ? 5.274 -12.337 -7.679 1.00 92.69 91 LEU A CA 1
ATOM 727 C C . LEU A 1 91 ? 5.742 -11.838 -9.048 1.00 92.69 91 LEU A C 1
ATOM 729 O O . LEU A 1 91 ? 5.864 -12.628 -9.979 1.00 92.69 91 LEU A O 1
ATOM 733 N N . THR A 1 92 ? 6.071 -10.551 -9.164 1.00 92.00 92 THR A N 1
ATOM 734 C CA . THR A 1 92 ? 6.452 -9.957 -10.450 1.00 92.00 92 THR A CA 1
ATOM 735 C C . THR A 1 92 ? 7.949 -9.943 -10.730 1.00 92.00 92 THR A C 1
ATOM 737 O O . THR A 1 92 ? 8.361 -10.017 -11.884 1.00 92.00 92 THR A O 1
ATOM 740 N N . ARG A 1 93 ? 8.791 -9.787 -9.700 1.00 88.44 93 ARG A N 1
ATOM 741 C CA . ARG A 1 93 ? 10.247 -9.612 -9.857 1.00 88.44 93 ARG A CA 1
ATOM 742 C C . ARG A 1 93 ? 11.059 -10.836 -9.461 1.00 88.44 93 ARG A C 1
ATOM 744 O O . ARG A 1 93 ? 12.183 -10.965 -9.932 1.00 88.44 93 ARG A O 1
ATOM 751 N N . VAL A 1 94 ? 10.530 -11.699 -8.594 1.00 88.25 94 VAL A N 1
ATOM 752 C CA . VAL A 1 94 ? 11.274 -12.847 -8.055 1.00 88.25 94 VAL A CA 1
ATOM 753 C C . VAL A 1 94 ? 10.777 -14.156 -8.650 1.00 88.25 94 VAL A C 1
ATOM 755 O O . VAL A 1 94 ? 11.582 -14.903 -9.194 1.00 88.25 94 VAL A O 1
ATOM 758 N N . THR A 1 95 ? 9.476 -14.447 -8.554 1.00 92.69 95 THR A N 1
ATOM 759 C CA . THR A 1 95 ? 8.913 -15.699 -9.092 1.00 92.69 95 THR A CA 1
ATOM 760 C C . THR A 1 95 ? 8.446 -15.564 -10.537 1.00 92.69 95 THR A C 1
ATOM 762 O O . THR A 1 95 ? 8.404 -16.562 -11.247 1.00 92.69 95 THR A O 1
ATOM 765 N N . GLN A 1 96 ? 8.162 -14.333 -10.982 1.00 91.38 96 GLN A N 1
ATOM 766 C CA . GLN A 1 96 ? 7.682 -14.005 -12.331 1.00 91.38 96 GLN A CA 1
ATOM 767 C C . GLN A 1 96 ? 6.394 -14.745 -12.725 1.00 91.38 96 GLN A C 1
ATOM 769 O O . GLN A 1 96 ? 6.118 -14.945 -13.906 1.00 91.38 96 GLN A O 1
ATOM 774 N N . GLU A 1 97 ? 5.591 -15.138 -11.735 1.00 94.94 97 GLU A N 1
ATOM 775 C CA . GLU A 1 97 ? 4.259 -15.708 -11.953 1.00 94.94 97 GLU A CA 1
ATOM 776 C C . GLU A 1 97 ? 3.302 -14.672 -12.547 1.00 94.94 97 GLU A C 1
ATOM 778 O O . GLU A 1 97 ? 2.367 -15.031 -13.257 1.00 94.94 97 GLU A O 1
ATOM 783 N N . TRP A 1 98 ? 3.537 -13.393 -12.243 1.00 95.44 98 TRP A N 1
ATOM 784 C CA . TRP A 1 98 ? 2.797 -12.250 -12.768 1.00 95.44 98 TRP A CA 1
ATOM 785 C C . TRP A 1 98 ? 3.756 -11.312 -13.497 1.00 95.44 98 TRP A C 1
ATOM 787 O O . TRP A 1 98 ? 4.913 -11.146 -13.112 1.00 95.44 98 TRP A O 1
ATOM 797 N N . GLN A 1 99 ? 3.275 -10.650 -14.537 1.00 93.94 99 GLN A N 1
ATOM 798 C CA . GLN A 1 99 ? 3.950 -9.520 -15.156 1.00 93.94 99 GLN A CA 1
ATOM 799 C C . GLN A 1 99 ? 3.558 -8.228 -14.440 1.00 93.94 99 GLN A C 1
ATOM 801 O O . GLN A 1 99 ? 2.491 -8.110 -13.844 1.00 93.94 99 GLN A O 1
ATOM 806 N N . ILE A 1 100 ? 4.401 -7.199 -14.527 1.00 91.56 100 ILE A N 1
ATOM 807 C CA . ILE A 1 100 ? 4.066 -5.891 -13.937 1.00 91.56 100 ILE A CA 1
ATOM 808 C C . ILE A 1 100 ? 2.802 -5.310 -14.579 1.00 91.56 100 ILE A C 1
ATOM 810 O O . ILE A 1 100 ? 2.016 -4.681 -13.882 1.00 91.56 100 ILE A O 1
ATOM 814 N N . ALA A 1 101 ? 2.591 -5.563 -15.874 1.00 93.81 101 ALA A N 1
ATOM 815 C CA . ALA A 1 101 ? 1.389 -5.155 -16.600 1.00 93.81 101 ALA A CA 1
ATOM 816 C C . ALA A 1 101 ? 0.111 -5.856 -16.104 1.00 93.81 101 ALA A C 1
ATOM 818 O O . ALA A 1 101 ? -0.982 -5.342 -16.317 1.00 93.81 101 ALA A O 1
ATOM 819 N N . ASP A 1 102 ? 0.232 -6.991 -15.404 1.00 95.44 102 ASP A N 1
ATOM 820 C CA . ASP A 1 102 ? -0.917 -7.631 -14.757 1.00 95.44 102 ASP A CA 1
ATOM 821 C C . ASP A 1 102 ? -1.331 -6.872 -13.492 1.00 95.44 102 ASP A C 1
ATOM 823 O O . ASP A 1 102 ? -2.487 -6.933 -13.089 1.00 95.44 102 ASP A O 1
ATOM 827 N N . VAL A 1 103 ? -0.411 -6.132 -12.865 1.00 94.56 103 VAL A N 1
ATOM 828 C CA . VAL A 1 103 ? -0.640 -5.422 -11.597 1.00 94.56 103 VAL A CA 1
ATOM 829 C C . VAL A 1 103 ? -0.892 -3.932 -11.808 1.00 94.56 103 VAL A C 1
ATOM 831 O O . VAL A 1 103 ? -1.752 -3.355 -11.145 1.00 94.56 103 VAL A O 1
ATOM 834 N N . LEU A 1 104 ? -0.130 -3.298 -12.697 1.00 93.31 104 LEU A N 1
ATOM 835 C CA . LEU A 1 104 ? -0.095 -1.854 -12.899 1.00 93.31 104 LEU A CA 1
ATOM 836 C C . LEU A 1 104 ? -0.503 -1.483 -14.316 1.00 93.31 104 LEU A C 1
ATOM 838 O O . LEU A 1 104 ? -0.138 -2.159 -15.275 1.00 93.31 104 LEU A O 1
ATOM 842 N N . THR A 1 105 ? -1.200 -0.359 -14.442 1.00 93.44 105 THR A N 1
ATOM 843 C CA . THR A 1 105 ? -1.442 0.277 -15.735 1.00 93.44 105 THR A CA 1
ATOM 844 C C . THR A 1 105 ? -0.127 0.778 -16.344 1.00 93.44 105 THR A C 1
ATOM 846 O O . THR A 1 105 ? 0.927 0.816 -15.696 1.00 93.44 105 THR A O 1
ATOM 849 N N . ASP A 1 106 ? -0.187 1.218 -17.601 1.00 90.50 106 ASP A N 1
ATOM 850 C CA . ASP A 1 106 ? 0.984 1.701 -18.342 1.00 90.50 106 ASP A CA 1
ATOM 851 C C . ASP A 1 106 ? 1.705 2.879 -17.664 1.00 90.50 106 ASP A C 1
ATOM 853 O O . ASP A 1 106 ? 2.908 3.055 -17.854 1.00 90.50 106 ASP A O 1
ATOM 857 N N . ASP A 1 107 ? 1.010 3.657 -16.824 1.00 87.81 107 ASP A N 1
ATOM 858 C CA . ASP A 1 107 ? 1.617 4.755 -16.061 1.00 87.81 107 ASP A CA 1
ATOM 859 C C . ASP A 1 107 ? 2.449 4.300 -14.850 1.00 87.81 107 ASP A C 1
ATOM 861 O O . ASP A 1 107 ? 3.087 5.129 -14.196 1.00 87.81 107 ASP A O 1
ATOM 865 N N . ARG A 1 108 ? 2.468 2.988 -14.564 1.00 85.25 108 ARG A N 1
ATOM 866 C CA . ARG A 1 108 ? 3.205 2.343 -13.464 1.00 85.25 108 ARG A CA 1
ATOM 867 C C . ARG A 1 108 ? 2.870 2.901 -12.077 1.00 85.25 108 ARG A C 1
ATOM 869 O O . ARG A 1 108 ? 3.650 2.735 -11.138 1.00 85.25 108 ARG A O 1
ATOM 876 N N . ARG A 1 109 ? 1.709 3.540 -11.935 1.00 86.00 109 ARG A N 1
ATOM 877 C CA . ARG A 1 109 ? 1.233 4.154 -10.695 1.00 86.00 109 ARG A CA 1
ATOM 878 C C . ARG A 1 109 ? -0.107 3.591 -10.267 1.00 86.00 109 ARG A C 1
ATOM 880 O O . ARG A 1 109 ? -0.282 3.330 -9.077 1.00 86.00 109 ARG A O 1
ATOM 887 N N . HIS A 1 110 ? -1.035 3.418 -11.197 1.00 90.94 110 HIS A N 1
ATOM 888 C CA . HIS A 1 110 ? -2.362 2.901 -10.892 1.00 90.94 110 HIS A CA 1
ATOM 889 C C . HIS A 1 110 ? -2.403 1.389 -11.065 1.00 90.94 110 HIS A C 1
ATOM 891 O O . HIS A 1 110 ? -1.684 0.823 -11.885 1.00 90.94 110 HIS A O 1
ATOM 897 N N . ALA A 1 111 ? -3.234 0.733 -10.261 1.00 94.56 111 ALA A N 1
ATOM 898 C CA . ALA A 1 111 ? -3.451 -0.694 -10.399 1.00 94.56 111 ALA A CA 1
ATOM 899 C C . ALA A 1 111 ? -4.358 -0.972 -11.607 1.00 94.56 111 ALA A C 1
ATOM 901 O O . ALA A 1 111 ? -5.249 -0.180 -11.914 1.00 94.56 111 ALA A O 1
ATOM 902 N N . THR A 1 112 ? -4.149 -2.103 -12.272 1.00 97.00 112 THR A N 1
ATOM 903 C CA . THR A 1 112 ? -5.151 -2.684 -13.178 1.00 97.00 112 THR A CA 1
ATOM 904 C C . THR A 1 112 ? -6.312 -3.276 -12.372 1.00 97.00 112 THR A C 1
ATOM 906 O O . THR A 1 112 ? -6.260 -3.336 -11.140 1.00 97.00 112 THR A O 1
ATOM 909 N N . ASP A 1 113 ? -7.336 -3.798 -13.050 1.00 97.94 113 ASP A N 1
ATOM 910 C CA . ASP A 1 113 ? -8.409 -4.558 -12.395 1.00 97.94 113 ASP A CA 1
ATOM 911 C C . ASP A 1 113 ? -7.864 -5.767 -11.616 1.00 97.94 113 ASP A C 1
ATOM 913 O O . ASP A 1 113 ? -8.256 -5.997 -10.472 1.00 97.94 113 ASP A O 1
ATOM 917 N N . ALA A 1 114 ? -6.910 -6.506 -12.192 1.00 96.62 114 ALA A N 1
ATOM 918 C CA . ALA A 1 114 ? -6.261 -7.634 -11.523 1.00 96.62 114 ALA A CA 1
ATOM 919 C C . ALA A 1 114 ? -5.383 -7.178 -10.344 1.00 96.62 114 ALA A C 1
ATOM 921 O O . ALA A 1 114 ? -5.400 -7.806 -9.285 1.00 96.62 114 ALA A O 1
ATOM 922 N N . GLY A 1 115 ? -4.680 -6.049 -10.474 1.00 95.31 115 GLY A N 1
ATOM 923 C CA . GLY A 1 115 ? -3.952 -5.434 -9.365 1.00 95.31 115 GLY A CA 1
ATOM 924 C C . GLY A 1 115 ? -4.879 -5.022 -8.218 1.00 95.31 115 GLY A C 1
ATOM 925 O O . GLY A 1 115 ? -4.600 -5.324 -7.059 1.00 95.31 115 GLY A O 1
ATOM 926 N N . HIS A 1 116 ? -6.015 -4.389 -8.524 1.00 97.31 116 HIS A N 1
ATOM 927 C CA . HIS A 1 116 ? -7.040 -4.047 -7.538 1.00 97.31 116 HIS A CA 1
ATOM 928 C C . HIS A 1 116 ? -7.641 -5.287 -6.866 1.00 97.31 116 HIS A C 1
ATOM 930 O O . HIS A 1 116 ? -7.820 -5.277 -5.647 1.00 97.31 116 HIS A O 1
ATOM 936 N N . ALA A 1 117 ? -7.907 -6.352 -7.626 1.00 97.69 117 ALA A N 1
ATOM 937 C CA . ALA A 1 117 ? -8.379 -7.621 -7.079 1.00 97.69 117 ALA A CA 1
ATOM 938 C C . ALA A 1 117 ? -7.363 -8.216 -6.092 1.00 97.69 117 ALA A C 1
ATOM 940 O O . ALA A 1 117 ? -7.727 -8.531 -4.963 1.00 97.69 117 ALA A O 1
ATOM 941 N N . ALA A 1 118 ? -6.074 -8.247 -6.445 1.00 96.12 118 ALA A N 1
ATOM 942 C CA . ALA A 1 118 ? -5.030 -8.745 -5.553 1.00 96.12 118 ALA A CA 1
ATOM 943 C C . ALA A 1 118 ? -4.893 -7.910 -4.262 1.00 96.12 118 ALA A C 1
ATOM 945 O O . ALA A 1 118 ? -4.668 -8.457 -3.181 1.00 96.12 118 ALA A O 1
ATOM 946 N N . LEU A 1 119 ? -5.063 -6.583 -4.342 1.00 96.25 119 LEU A N 1
ATOM 947 C CA . LEU A 1 119 ? -5.116 -5.717 -3.157 1.00 96.25 119 LEU A CA 1
ATOM 948 C C . LEU A 1 119 ? -6.301 -6.063 -2.245 1.00 96.25 119 LEU A C 1
ATOM 950 O O . LEU A 1 119 ? -6.141 -6.104 -1.025 1.00 96.25 119 LEU A O 1
ATOM 954 N N . ALA A 1 120 ? -7.479 -6.297 -2.825 1.00 96.81 120 ALA A N 1
ATOM 955 C CA . ALA A 1 120 ? -8.671 -6.676 -2.076 1.00 96.81 120 ALA A CA 1
ATOM 956 C C . ALA A 1 120 ? -8.510 -8.058 -1.425 1.00 96.81 120 ALA A C 1
ATOM 958 O O . ALA A 1 120 ? -8.824 -8.209 -0.244 1.00 96.81 120 ALA A O 1
ATOM 959 N N . ASP A 1 121 ? -7.949 -9.027 -2.149 1.00 96.75 121 ASP A N 1
ATOM 960 C CA . ASP A 1 121 ? -7.706 -10.382 -1.651 1.00 96.75 121 ASP A CA 1
ATOM 961 C C . ASP A 1 121 ? -6.760 -10.391 -0.448 1.00 96.75 121 ASP A C 1
ATOM 963 O O . ASP A 1 121 ? -7.006 -11.124 0.506 1.00 96.75 121 ASP A O 1
ATOM 967 N N . LEU A 1 122 ? -5.735 -9.529 -0.417 1.00 95.25 122 LEU A N 1
ATOM 968 C CA . LEU A 1 122 ? -4.872 -9.373 0.764 1.00 95.25 122 LEU A CA 1
ATOM 969 C C . LEU A 1 122 ? -5.658 -8.929 2.005 1.00 95.25 122 LEU A C 1
ATOM 971 O O . LEU A 1 122 ? -5.408 -9.415 3.109 1.00 95.25 122 LEU A O 1
ATOM 975 N N . VAL A 1 123 ? -6.608 -8.006 1.836 1.00 95.12 123 VAL A N 1
ATOM 976 C CA . VAL A 1 123 ? -7.452 -7.524 2.939 1.00 95.12 123 VAL A CA 1
ATOM 977 C C . VAL A 1 123 ? -8.435 -8.605 3.377 1.00 95.12 123 VAL A C 1
ATOM 979 O O . VAL A 1 123 ? -8.592 -8.835 4.575 1.00 95.12 123 VAL A O 1
ATOM 982 N N . VAL A 1 124 ? -9.075 -9.292 2.429 1.00 95.62 124 VAL A N 1
ATOM 983 C CA . VAL A 1 124 ? -9.982 -10.411 2.722 1.00 95.62 124 VAL A CA 1
ATOM 984 C C . VAL A 1 124 ? -9.239 -11.524 3.454 1.00 95.62 124 VAL A C 1
ATOM 986 O O . VAL A 1 124 ? -9.734 -12.012 4.468 1.00 95.62 124 VAL A O 1
ATOM 989 N N . TRP A 1 125 ? -8.040 -11.875 2.990 1.00 94.69 125 TRP A N 1
ATOM 990 C CA . TRP A 1 125 ? -7.181 -12.866 3.624 1.00 94.69 125 TRP A CA 1
ATOM 991 C C . TRP A 1 125 ? -6.867 -12.489 5.073 1.00 94.69 125 TRP A C 1
ATOM 993 O O . TRP A 1 125 ? -7.076 -13.310 5.960 1.00 94.69 125 TRP A O 1
ATOM 1003 N N . LEU A 1 126 ? -6.468 -11.238 5.342 1.00 93.75 126 LEU A N 1
ATOM 1004 C CA . LEU A 1 126 ? -6.220 -10.772 6.711 1.00 93.75 126 LEU A CA 1
ATOM 1005 C C . LEU A 1 126 ? -7.455 -10.952 7.598 1.00 93.75 126 LEU A C 1
ATOM 1007 O O . LEU A 1 126 ? -7.350 -11.504 8.689 1.00 93.75 126 LEU A O 1
ATOM 1011 N N . LEU A 1 127 ? -8.622 -10.504 7.127 1.00 93.00 127 LEU A N 1
ATOM 1012 C CA . LEU A 1 127 ? -9.866 -10.619 7.886 1.00 93.00 127 LEU A CA 1
ATOM 1013 C C . LEU A 1 127 ? -10.200 -12.085 8.187 1.00 93.00 127 LEU A C 1
ATOM 1015 O O . LEU A 1 127 ? -10.565 -12.412 9.313 1.00 93.00 127 LEU A O 1
ATOM 1019 N N . GLN A 1 128 ? -10.035 -12.974 7.208 1.00 93.81 128 GLN A N 1
ATOM 1020 C CA . GLN A 1 128 ? -10.254 -14.408 7.389 1.00 93.81 128 GLN A CA 1
ATOM 1021 C C . GLN A 1 128 ? -9.270 -15.015 8.391 1.00 93.81 128 GLN A C 1
ATOM 1023 O O . GLN A 1 128 ? -9.698 -15.752 9.276 1.00 93.81 128 GLN A O 1
ATOM 1028 N N . SER A 1 129 ? -7.982 -14.675 8.304 1.00 91.75 129 SER A N 1
ATOM 1029 C CA . SER A 1 129 ? -6.966 -15.143 9.250 1.00 91.75 129 SER A CA 1
ATOM 1030 C C . SER A 1 129 ? -7.271 -14.702 10.680 1.00 91.75 129 SER A C 1
ATOM 1032 O O . SER A 1 129 ? -7.183 -15.515 11.588 1.00 91.75 129 SER A O 1
ATOM 1034 N N . THR A 1 130 ? -7.741 -13.467 10.881 1.00 88.94 130 THR A N 1
ATOM 1035 C CA . THR A 1 130 ? -8.101 -12.969 12.222 1.00 88.94 130 THR A CA 1
ATOM 1036 C C . THR A 1 130 ? -9.374 -13.574 12.816 1.00 88.94 130 THR A C 1
ATOM 1038 O O . THR A 1 130 ? -9.616 -13.407 14.004 1.00 88.94 130 THR A O 1
ATOM 1041 N N . VAL A 1 131 ? -10.225 -14.212 12.005 1.00 84.94 131 VAL A N 1
ATOM 1042 C CA . VAL A 1 131 ? -11.453 -14.880 12.479 1.00 84.94 131 VAL A CA 1
ATOM 1043 C C . VAL A 1 131 ? -11.184 -16.333 12.881 1.00 84.94 131 VAL A C 1
ATOM 1045 O O . VAL A 1 131 ? -11.964 -16.910 13.637 1.00 84.94 131 VAL A O 1
ATOM 1048 N N . ILE A 1 132 ? -10.130 -16.937 12.328 1.00 72.44 132 ILE A N 1
ATOM 1049 C CA . ILE A 1 132 ? -9.772 -18.342 12.558 1.00 72.44 132 ILE A CA 1
ATOM 1050 C C . ILE A 1 132 ? -8.876 -18.505 13.800 1.00 72.44 132 ILE A C 1
ATOM 1052 O O . ILE A 1 132 ? -8.900 -19.581 14.400 1.00 72.44 132 ILE A O 1
ATOM 1056 N N . ASP A 1 133 ? -8.147 -17.457 14.191 1.00 51.84 133 ASP A N 1
ATOM 1057 C CA . ASP A 1 133 ? -7.382 -17.374 15.447 1.00 51.84 133 ASP A CA 1
ATOM 1058 C C . ASP A 1 133 ? -8.266 -16.993 16.653 1.00 51.84 133 ASP A C 1
ATOM 1060 O O . ASP A 1 133 ? -8.063 -17.583 17.742 1.00 51.84 133 ASP A O 1
#

Sequence (133 aa):
GSGAGSSNDAWIDTISENHMVVYHERYLRRLLALPKRPAVIMLQTWADGTWRDPGDPGYHPFHVGVQDLYGALAQYYDIGWLSARNALYRLTRVTQEWQIADVLTDDRRHATDAGHAALADLVVWLLQSTVID

Organism: NCBI:txid1486919

Foldseek 3Di:
DDDPDPQPLFQDPDCVVRPVNVVVLVVVVVQCPDPVRDADEAEAEDHPQCPDDVPDVSHDHDVGGCVVVVVVSCVVVVHHYDYLVVVVCCCDPPVNVDHLVQADPPSSPDGDPNVVVSSVVRVVVVVVVVVVD

Radius of gyration: 16.14 Å; chains: 1; bounding box: 34×46×38 Å

Secondary structure (DSSP, 8-state):
-----SSSGGG---TTT-HHHHHHHHHHHHHHTSTT----EEEE-PPTTTTSPTTSTT---TT-SHHHHHHHHHHHTT-EEEEHHHHHHIIIIIS-SS-HHHHB-TTSSSB-HHHHHHHHHHHHHHHHHHHH-

pLDDT: mean 86.54, std 14.73, range [32.22, 97.94]

=== Feature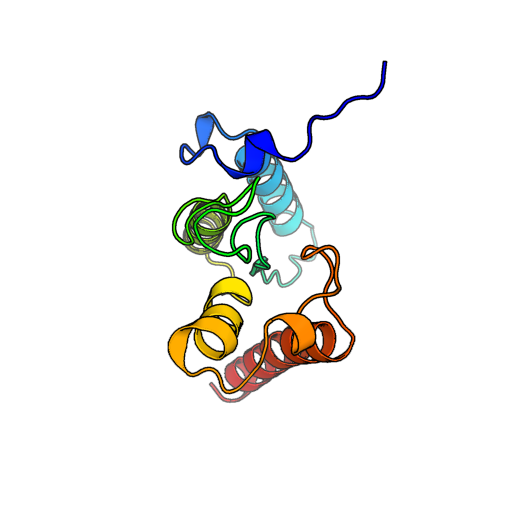 glossary ===
Key to the feature types in this record:

Secondary structure (8-state, DSSP). Secondary structure is the local, repeating backbone conformation. DSSP classifies it into eight states by reading the hydrogen-bond network: three helix types (H, G, I), two β types (E, B), two non-regular types (T, S), and unstructured coil (-).

Backbone torsions (φ/ψ). Backbone dihedral angles. Every residue except chain termini has a φ (preceding-C → N → Cα → C) and a ψ (N → Cα → C → next-N). They are reported in degrees following the IUPAC sign convention. Secondary structure is essentially a statement about which (φ, ψ) basin each residue occupies.

Predicted aligned error. Predicted Aligned Error (PAE) is an AlphaFold confidence matrix: entry (i, j) is the expected error in the position of residue j, in ångströms, when the prediction is superimposed on the true structure at residue i. Low PAE within a block of residues means that block is internally rigid and well-predicted; high PAE between two blocks means their relative placement is uncertain even if each block individually is confident.

B-factor. B-factor (Debye–Waller factor) reflects atomic displacement in the crystal lattice. It is an experimental observable (units Å²), not a prediction; low values mean the atom is pinned down, high values mean it moves or is heterogeneous across the crystal.

Secondary structure (3-state, P-SEA). Three-state secondary structure (P-SEA) collapses the eight DSSP classes into helix (a), strand (b), and coil (c). P-SEA assigns these from Cα geometry alone — distances and angles — without requiring backbone oxygens, so it works on any Cα trace.

Sequence. Primary structure: the covalent order of the twenty standard amino acids along the backbone. Two proteins with the same sequence will (almost always) fold to the same structure; two with 30% identity often share a fold but not the details.

pLDDT. pLDDT is the predicted lDDT-Cα score: AlphaFold's confidence that the local environment of each residue (all inter-atomic distances within 15 Å) is correctly placed. It is a per-residue number between 0 and 100, with higher meaning more reliable.

InterPro / GO / CATH / organism. Functional annotations link the protein to curated databases. InterPro entries identify conserved domains and families by matching the sequence against member-database signatures (Pfam, PROSITE, CDD, …). Gene Ontology (GO) terms describe molecular function, biological process, and cellular component in a controlled vocabulary. CATH places the structure in a hierarchical fold classification (Class/Architecture/Topology/Homologous-superfamily). The organism is the source species.

Contact-map, Ramachandran, and PAE plots. Three diagnostic plots accompany the record. The Cα contact map visualizes the tertiary structure as a 2D adjacency matrix (8 Å cutoff, sequence-local contacts suppressed). The Ramachandran plot shows the distribution of backbone (φ, ψ) torsions, with points in the α and β basins reflecting secondary structure content. The PAE plot shows AlphaFold's inter-residue confidence as a color matrix.

mmCIF coordinates. The mmCIF table is the protein's shape written out atom by atom. For each backbone N, Cα, C, and carbonyl O, it records an (x, y, z) coordinate triple in Å plus the residue type, chain letter, and residue number.

Radius of gyration, Cα contacts, bounding box. Three whole-structure scalars: the radius of gyration (RMS distance of Cα from centroid, in Å), the count of Cα–Cα contacts (pairs closer than 8 Å and separated by more than four residues in sequence — i.e. tertiary, not local, contacts), and the bounding-box dimensions. Together they distinguish compact globular folds from extended fibres or disordered chains.

Foldseek 3Di. The Foldseek 3Di string encodes local tertiary geometry as a 20-letter alphabet — one character per residue — derived from the relative positions of nearby Cα atoms. Unlike the amino-acid sequence, 3Di is a direct function of the 3D structure, so two proteins with the same fold have similar 3Di strings even at low sequence identity.

Rendered structure images. Six rendered views show the 3D structure from the faces of a cube — i.e. along ±x, ±y, ±z. Rendering representation is drawn randomly per protein from cartoon (secondary-structure ribbons), sticks (backbone bonds), or molecular surface; coloring is either N→C rainbow (blue at the N-terminus through red at the C-terminus) or one color per chain.

Nearest PDB structures. The Foldseek neighbor list gives the closest experimentally determined structures in the PDB, ranked by structural alignment. TM-score near 1 means near-identical fold; near 0.3 means only rough topology match. This is how one finds what a novel AlphaFold prediction most resembles in the solved-structure universe.

Solvent-accessible surface area. SASA measures how much of the protein is reachable by solvent. It is computed by rolling a water-sized probe over the atomic surface and summing the exposed area (Å²). Per-residue SASA distinguishes core (buried, low SASA) from surface (exposed, high SASA) residues; total SASA is a whole-molecule size measure.